Protein AF-A0A9P7EEB5-F1 (afdb_monomer_lite)

Foldseek 3Di:
DFWPPDPPRDDDDLVCLLVVCLVPQPIWAFDDPVPDTHTDHNVVSPRDADPDPVRDDDPPDDPPPPPPPDDDDDPDPDDDDPPPPDD

Radius of gyration: 17.3 Å; chains: 1; bounding box: 44×44×38 Å

Organism: NCBI:txid48587

Secondary str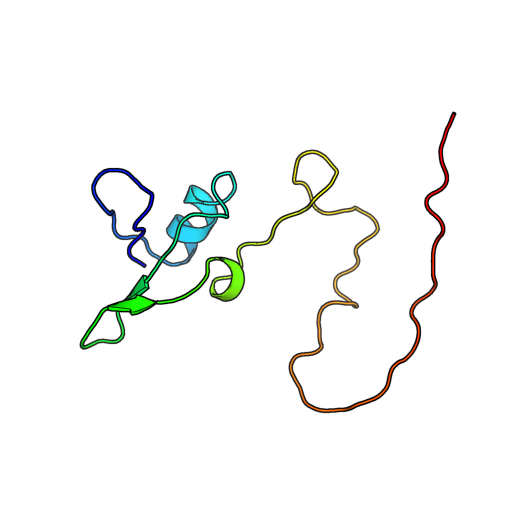ucture (DSSP, 8-state):
-EESSSTT--B--HHHHHHHTTT-TT--EEEE-SSSEEEE-SGGGT----SSGGGPPPTT--GGG----S-----------------

Structure (mmCIF, N/CA/C/O backbone):
data_AF-A0A9P7EEB5-F1
#
_entry.id   AF-A0A9P7EEB5-F1
#
loop_
_atom_site.group_PDB
_atom_site.id
_atom_site.type_symbol
_atom_site.label_atom_id
_atom_site.label_alt_id
_atom_site.label_comp_id
_atom_site.label_asym_id
_atom_site.label_entity_id
_atom_site.label_seq_id
_atom_site.pdbx_PDB_ins_code
_atom_site.Cartn_x
_atom_site.Cartn_y
_atom_site.Cartn_z
_atom_site.occupancy
_atom_site.B_iso_or_equiv
_atom_site.auth_seq_id
_atom_site.auth_comp_id
_atom_site.auth_asym_id
_atom_site.auth_atom_id
_atom_site.pdbx_PDB_model_num
ATOM 1 N N . TYR A 1 1 ? -8.129 1.257 2.482 1.00 97.44 1 TYR A N 1
ATOM 2 C CA . TYR A 1 1 ? -6.739 1.427 2.932 1.00 97.44 1 TYR A CA 1
ATOM 3 C C . TYR A 1 1 ? -6.425 2.896 3.043 1.00 97.44 1 TYR A C 1
ATOM 5 O O . TYR A 1 1 ? -6.750 3.631 2.122 1.00 97.44 1 TYR A O 1
ATOM 13 N N . ARG A 1 2 ? -5.844 3.320 4.160 1.00 98.38 2 ARG A N 1
ATOM 14 C CA . ARG A 1 2 ? -5.261 4.652 4.321 1.00 98.38 2 ARG A CA 1
ATOM 15 C C . ARG A 1 2 ? -3.774 4.550 4.026 1.00 98.38 2 ARG A C 1
ATOM 17 O O . ARG A 1 2 ? -3.141 3.627 4.526 1.00 98.38 2 ARG A O 1
ATOM 24 N N . CYS A 1 3 ? -3.235 5.459 3.225 1.00 98.31 3 CYS A N 1
ATOM 25 C CA . CYS A 1 3 ? -1.794 5.559 3.014 1.00 98.31 3 CYS A CA 1
ATOM 26 C C . CYS A 1 3 ? -1.215 6.690 3.861 1.00 98.31 3 CYS A C 1
ATOM 28 O O . CYS A 1 3 ? -1.771 7.779 3.862 1.00 98.31 3 CYS A O 1
ATOM 30 N N . HIS A 1 4 ? -0.093 6.442 4.532 1.00 97.50 4 HIS A N 1
ATOM 31 C CA . HIS A 1 4 ? 0.587 7.423 5.385 1.00 97.50 4 HIS A CA 1
ATOM 32 C C . HIS A 1 4 ? 1.744 8.149 4.675 1.00 97.50 4 HIS A C 1
ATOM 34 O O . HIS A 1 4 ? 2.313 9.087 5.221 1.00 97.50 4 HIS A O 1
ATOM 40 N N . GLY A 1 5 ? 2.120 7.706 3.467 1.00 96.56 5 GLY A N 1
ATOM 41 C CA . GLY A 1 5 ? 3.157 8.347 2.644 1.00 96.56 5 GLY A CA 1
ATOM 42 C C . GLY A 1 5 ? 2.608 9.299 1.578 1.00 96.56 5 GLY A C 1
ATOM 43 O O . GLY A 1 5 ? 3.301 10.215 1.144 1.00 96.56 5 GLY A O 1
ATOM 44 N N . CYS A 1 6 ? 1.356 9.112 1.149 1.00 97.12 6 CYS A N 1
ATOM 45 C CA . CYS A 1 6 ? 0.709 10.009 0.196 1.00 97.12 6 CYS A CA 1
ATOM 46 C C . CYS A 1 6 ? 0.306 11.325 0.868 1.00 97.12 6 CYS A C 1
ATOM 48 O O . CYS A 1 6 ? -0.187 11.335 1.998 1.00 97.12 6 CYS A O 1
ATOM 50 N N . MET A 1 7 ? 0.441 12.437 0.140 1.00 96.38 7 MET A N 1
ATOM 51 C CA . MET A 1 7 ? -0.017 13.737 0.632 1.00 96.38 7 MET A CA 1
ATOM 52 C C . MET A 1 7 ? -1.509 13.696 0.981 1.00 96.38 7 MET A C 1
ATOM 54 O O . MET A 1 7 ? -2.326 13.262 0.170 1.00 96.38 7 MET A O 1
ATOM 58 N N . GLY A 1 8 ? -1.853 14.174 2.178 1.00 95.12 8 GLY A N 1
ATOM 59 C CA . GLY A 1 8 ? -3.236 14.244 2.660 1.00 95.12 8 GLY A CA 1
ATOM 60 C C . GLY A 1 8 ? -3.815 12.928 3.184 1.00 95.12 8 GLY A C 1
ATOM 61 O O . GLY A 1 8 ? -5.016 12.868 3.419 1.00 95.12 8 GLY A O 1
ATOM 62 N N . GLU A 1 9 ? -2.993 11.888 3.353 1.00 96.00 9 GLU A N 1
ATOM 63 C CA . GLU A 1 9 ? -3.397 10.564 3.852 1.00 96.00 9 GLU A CA 1
ATOM 64 C C . GLU A 1 9 ? -4.695 9.990 3.229 1.00 96.00 9 GLU A C 1
ATOM 66 O O . GLU A 1 9 ? -5.636 9.620 3.944 1.00 96.00 9 GLU A O 1
ATOM 71 N N . PRO A 1 10 ? -4.787 9.908 1.888 1.00 97.44 10 PRO A N 1
ATOM 72 C CA . PRO A 1 10 ? -6.001 9.493 1.198 1.00 97.44 10 PRO A CA 1
ATOM 73 C C . PRO A 1 10 ? -6.432 8.059 1.533 1.00 97.44 10 PRO A C 1
ATOM 75 O O . PRO A 1 10 ? -5.629 7.181 1.876 1.00 97.44 10 PRO A O 1
ATOM 78 N N . LEU A 1 11 ? -7.736 7.819 1.366 1.00 98.00 11 LEU A N 1
ATOM 79 C CA . LEU A 1 11 ? -8.354 6.500 1.448 1.00 98.00 11 LEU A CA 1
ATOM 80 C C . LEU A 1 11 ? -8.539 5.897 0.052 1.00 98.00 11 LEU A C 1
ATOM 82 O O . LEU A 1 11 ? -9.054 6.539 -0.857 1.00 98.00 11 LEU A O 1
ATOM 86 N N . PHE A 1 12 ? -8.187 4.623 -0.080 1.00 97.88 12 PHE A N 1
ATOM 87 C CA . PHE A 1 12 ? -8.297 3.843 -1.310 1.00 97.88 12 PHE A CA 1
ATOM 88 C C . PHE A 1 12 ? -9.078 2.545 -1.084 1.00 97.88 12 PHE A C 1
ATOM 90 O O . PHE A 1 12 ? -8.985 1.932 -0.013 1.00 97.88 12 PHE A O 1
ATOM 97 N N . CYS A 1 13 ? -9.778 2.058 -2.112 1.00 97.69 13 CYS A N 1
ATOM 98 C CA . CYS A 1 13 ? -10.142 0.639 -2.185 1.00 97.69 13 CYS A CA 1
ATOM 99 C C . CYS A 1 13 ? -8.890 -0.221 -2.470 1.00 97.69 13 CYS A C 1
ATOM 101 O O . CYS A 1 13 ? -7.831 0.324 -2.780 1.00 97.69 13 CYS A O 1
ATOM 103 N N . THR A 1 14 ? -8.988 -1.553 -2.382 1.00 96.50 14 THR A N 1
ATOM 104 C CA . THR A 1 14 ? -7.849 -2.466 -2.623 1.00 96.50 14 THR A CA 1
ATOM 105 C C . THR A 1 14 ? -7.201 -2.233 -3.988 1.00 96.50 14 THR A C 1
ATOM 107 O O . THR A 1 14 ? -5.995 -2.023 -4.062 1.00 96.50 14 THR A O 1
ATOM 110 N N . HIS A 1 15 ? -8.003 -2.196 -5.059 1.00 96.69 15 HIS A N 1
ATOM 111 C CA . HIS A 1 15 ? -7.510 -2.007 -6.426 1.00 96.69 15 HIS A CA 1
ATOM 112 C C . HIS A 1 15 ? -6.813 -0.653 -6.603 1.00 96.69 15 HIS A C 1
ATOM 114 O O . HIS A 1 15 ? -5.649 -0.613 -6.988 1.00 96.69 15 HIS A O 1
ATOM 120 N N . CYS A 1 16 ? -7.476 0.451 -6.235 1.00 97.38 16 CYS A N 1
ATOM 121 C CA . CYS A 1 16 ? -6.877 1.783 -6.335 1.00 97.38 16 CYS A CA 1
ATOM 122 C C . CYS A 1 16 ? -5.614 1.909 -5.479 1.00 97.38 16 CYS A C 1
ATOM 124 O O . CYS A 1 16 ? -4.686 2.604 -5.874 1.00 97.38 16 CYS A O 1
ATOM 126 N N . CYS A 1 17 ? -5.557 1.235 -4.324 1.00 97.31 17 CYS A N 1
ATOM 127 C CA . CYS A 1 17 ? -4.369 1.232 -3.483 1.00 97.31 17 CYS A CA 1
ATOM 128 C C . CYS A 1 17 ? -3.202 0.540 -4.197 1.00 97.31 17 CYS A C 1
ATOM 130 O O . CYS A 1 17 ? -2.136 1.132 -4.287 1.00 97.31 17 CYS A O 1
ATOM 132 N N . ARG A 1 18 ? -3.397 -0.649 -4.776 1.00 95.81 18 ARG A N 1
ATOM 133 C CA . ARG A 1 18 ? -2.339 -1.334 -5.540 1.00 95.81 18 ARG A CA 1
ATOM 134 C C . ARG A 1 18 ? -1.845 -0.482 -6.708 1.00 95.81 18 ARG A C 1
ATOM 136 O O . ARG A 1 18 ? -0.652 -0.223 -6.809 1.00 95.81 18 ARG A O 1
ATOM 143 N N . THR A 1 19 ? -2.765 0.008 -7.540 1.00 94.44 19 THR A N 1
ATOM 144 C CA . THR A 1 19 ? -2.428 0.781 -8.742 1.00 94.44 19 THR A CA 1
ATOM 145 C C . THR A 1 19 ? -1.704 2.080 -8.397 1.00 94.44 19 THR A C 1
ATOM 147 O O . THR A 1 19 ? -0.702 2.406 -9.021 1.00 94.44 19 THR A O 1
ATOM 150 N N . ALA A 1 20 ? -2.166 2.811 -7.377 1.00 95.44 20 ALA A N 1
ATOM 151 C CA . ALA A 1 20 ? -1.538 4.067 -6.974 1.00 95.44 20 ALA A CA 1
ATOM 152 C C . ALA A 1 20 ? -0.134 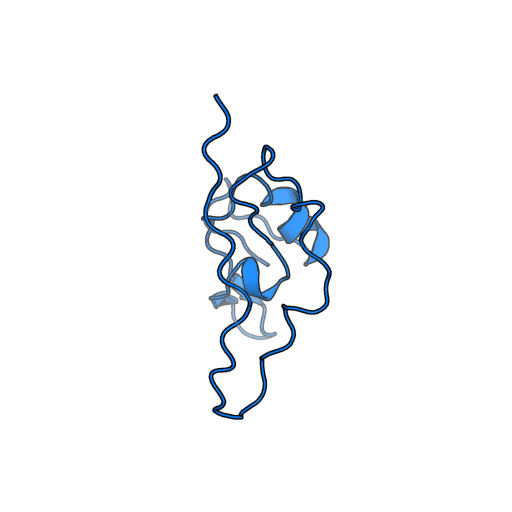3.879 -6.380 1.00 95.44 20 ALA A C 1
ATOM 154 O O . ALA A 1 20 ? 0.646 4.824 -6.392 1.00 95.44 20 ALA A O 1
ATOM 155 N N . HIS A 1 21 ? 0.189 2.693 -5.855 1.00 96.00 21 HIS A N 1
ATOM 156 C CA . HIS A 1 21 ? 1.459 2.430 -5.174 1.00 96.00 21 HIS A CA 1
ATOM 157 C C . HIS A 1 21 ? 2.419 1.540 -5.975 1.00 96.00 21 HIS A C 1
ATOM 159 O O . HIS A 1 21 ? 3.456 1.167 -5.431 1.00 96.00 21 HIS A O 1
ATOM 165 N N . SER A 1 22 ? 2.144 1.256 -7.255 1.00 92.00 22 SER A N 1
ATOM 166 C CA . SER A 1 22 ? 3.051 0.477 -8.118 1.00 92.00 22 SER A CA 1
ATOM 167 C C . SER A 1 22 ? 4.465 1.061 -8.176 1.00 92.00 22 SER A C 1
ATOM 169 O O . SER A 1 22 ? 5.443 0.336 -8.043 1.00 92.00 22 SER A O 1
ATOM 171 N N . CYS A 1 23 ? 4.575 2.388 -8.264 1.00 90.19 23 CYS A N 1
ATOM 172 C CA . CYS A 1 23 ? 5.857 3.100 -8.280 1.00 90.19 23 CYS A CA 1
ATOM 173 C C . CYS A 1 23 ? 6.309 3.603 -6.896 1.00 90.19 23 CYS A C 1
ATOM 175 O O . CYS A 1 23 ? 7.340 4.261 -6.788 1.00 90.19 23 CYS A O 1
ATOM 177 N N . MET A 1 24 ? 5.537 3.344 -5.835 1.00 93.75 24 MET A N 1
ATOM 178 C CA . MET A 1 24 ? 5.818 3.799 -4.462 1.00 93.75 24 MET A CA 1
ATOM 179 C C . MET A 1 24 ? 5.633 2.650 -3.451 1.00 93.75 24 MET A C 1
ATOM 181 O O . MET A 1 24 ? 4.854 2.776 -2.500 1.00 93.75 24 MET A O 1
ATOM 185 N N . PRO A 1 25 ? 6.351 1.523 -3.613 1.00 92.62 25 PRO A N 1
ATOM 186 C CA . PRO A 1 25 ? 6.096 0.300 -2.849 1.00 92.62 25 PRO A CA 1
ATOM 187 C C . PRO A 1 25 ? 6.462 0.386 -1.359 1.00 92.62 25 PRO A C 1
ATOM 189 O O . PRO A 1 25 ? 6.129 -0.509 -0.586 1.00 92.62 25 PRO A O 1
ATOM 192 N N . LEU A 1 26 ? 7.158 1.448 -0.941 1.00 94.50 26 LEU A N 1
ATOM 193 C CA . LEU A 1 26 ? 7.622 1.637 0.438 1.00 94.50 26 LEU A CA 1
ATOM 194 C C . LEU A 1 26 ? 6.660 2.471 1.297 1.00 94.50 26 LEU A C 1
ATOM 196 O O . LEU A 1 26 ? 6.911 2.681 2.485 1.00 94.50 26 LEU A O 1
ATOM 200 N N . HIS A 1 27 ? 5.556 2.959 0.728 1.00 96.69 27 HIS A N 1
ATOM 201 C CA . HIS A 1 27 ? 4.540 3.658 1.506 1.00 96.69 27 HIS A CA 1
ATOM 202 C C . HIS A 1 27 ? 3.858 2.712 2.500 1.00 96.69 27 HIS A C 1
ATOM 204 O O . HIS A 1 27 ? 3.432 1.608 2.161 1.00 96.69 27 HIS A O 1
ATOM 210 N N . ARG A 1 28 ? 3.717 3.171 3.747 1.00 97.38 28 ARG A N 1
ATOM 211 C CA . ARG A 1 28 ? 2.999 2.430 4.790 1.00 97.38 28 ARG A CA 1
ATOM 212 C C . ARG A 1 28 ? 1.502 2.642 4.632 1.00 97.38 28 ARG A C 1
ATOM 214 O O . ARG A 1 28 ? 1.051 3.770 4.410 1.00 97.38 28 ARG A O 1
ATOM 221 N N . ILE A 1 29 ? 0.741 1.565 4.794 1.00 98.44 29 ILE A N 1
ATOM 222 C CA . ILE A 1 29 ? -0.714 1.594 4.703 1.00 98.44 29 ILE A CA 1
ATOM 223 C C . ILE A 1 29 ? -1.360 0.968 5.938 1.00 98.44 29 ILE A C 1
ATOM 225 O O . ILE A 1 29 ? -0.780 0.121 6.615 1.00 98.44 29 ILE A O 1
ATOM 229 N N . SER A 1 30 ? -2.601 1.354 6.199 1.00 98.56 30 SER A N 1
ATOM 230 C CA . SER A 1 30 ? -3.449 0.731 7.209 1.00 98.56 30 SER A CA 1
ATOM 231 C C . SER A 1 30 ? -4.820 0.370 6.634 1.00 98.56 30 SER A C 1
ATOM 233 O O . SER A 1 30 ? -5.338 1.009 5.709 1.00 98.56 30 SER A O 1
ATOM 235 N N . GLN A 1 31 ? -5.419 -0.698 7.155 1.00 98.25 31 GLN A N 1
ATOM 236 C CA . GLN A 1 31 ? -6.753 -1.165 6.787 1.00 98.25 31 GLN A CA 1
ATOM 237 C C . GLN A 1 31 ? -7.746 -0.845 7.900 1.00 98.25 31 GLN A C 1
ATOM 239 O O . GLN A 1 31 ? -7.452 -1.051 9.075 1.00 98.25 31 GLN A O 1
ATOM 244 N N . TRP A 1 32 ? -8.932 -0.365 7.524 1.00 97.50 32 TRP A N 1
ATOM 245 C CA . TRP A 1 32 ? -10.043 -0.225 8.459 1.00 97.50 32 TRP A CA 1
ATOM 246 C C . TRP A 1 32 ? -10.579 -1.607 8.836 1.00 97.50 32 TRP A C 1
ATOM 248 O O . TRP A 1 32 ? -10.958 -2.373 7.950 1.00 97.50 32 TRP A O 1
ATOM 258 N N . THR A 1 33 ? -10.613 -1.918 10.130 1.00 96.62 33 THR A N 1
ATOM 259 C CA . THR A 1 33 ? -11.106 -3.203 10.654 1.00 96.62 33 THR A CA 1
ATOM 260 C C . THR A 1 33 ? -12.614 -3.220 10.902 1.00 96.62 33 THR A C 1
ATOM 262 O O . THR A 1 33 ? -13.168 -4.279 11.166 1.00 96.62 33 THR A O 1
ATOM 265 N N . GLY A 1 34 ? -13.278 -2.061 10.838 1.00 97.31 34 GLY A N 1
ATOM 266 C CA . GLY A 1 34 ? -14.628 -1.854 11.376 1.00 97.31 34 GLY A CA 1
ATOM 267 C C . GLY A 1 34 ? -14.626 -0.961 12.619 1.00 97.31 34 GLY A C 1
ATOM 268 O O . GLY A 1 34 ? -15.593 -0.240 12.843 1.00 97.31 34 GLY A O 1
ATOM 269 N N . GLU A 1 35 ? -13.515 -0.948 13.360 1.00 97.81 35 GLU A N 1
ATOM 270 C CA . GLU A 1 35 ? -13.368 -0.211 14.624 1.00 97.81 35 GLU A CA 1
ATOM 271 C C . GLU A 1 35 ? -12.164 0.738 14.627 1.00 97.81 35 GLU A C 1
ATOM 273 O O . GLU A 1 35 ? -12.243 1.849 15.150 1.00 97.81 35 GLU A O 1
ATOM 278 N N . PHE A 1 36 ? -11.039 0.317 14.041 1.00 97.62 36 PHE A N 1
ATOM 279 C CA . PHE A 1 36 ? -9.809 1.105 13.988 1.00 97.62 36 PHE A CA 1
ATOM 280 C C . PHE A 1 36 ? -9.002 0.817 12.717 1.00 97.62 36 PHE A C 1
ATOM 282 O O . PHE A 1 36 ? -9.281 -0.114 11.960 1.00 97.62 36 PHE A O 1
ATOM 289 N N . PHE A 1 37 ? -7.984 1.640 12.463 1.00 98.00 37 PHE A N 1
ATOM 290 C CA . PHE A 1 37 ? -7.011 1.388 11.403 1.00 98.00 37 PHE A CA 1
ATOM 291 C C . PHE A 1 37 ? -5.874 0.520 11.940 1.00 98.00 37 PHE A C 1
ATOM 293 O O . PHE A 1 37 ? -5.188 0.908 12.882 1.00 98.00 37 PHE A O 1
ATOM 300 N N . LYS A 1 38 ? -5.677 -0.651 11.333 1.00 98.31 38 LYS A N 1
ATOM 301 C CA . LYS A 1 38 ? -4.583 -1.572 11.650 1.00 98.31 38 LYS A CA 1
ATOM 302 C C . LYS A 1 38 ? -3.526 -1.531 10.552 1.00 98.31 38 LYS A C 1
ATOM 304 O O . LYS A 1 38 ? -3.873 -1.586 9.371 1.00 98.31 38 LYS A O 1
ATOM 309 N N . ASP A 1 39 ? -2.256 -1.479 10.942 1.00 98.06 39 ASP A N 1
ATOM 310 C CA . ASP A 1 39 ? -1.120 -1.552 10.021 1.00 98.06 39 ASP A CA 1
ATOM 311 C C . ASP A 1 39 ? -1.189 -2.802 9.136 1.00 98.06 39 ASP A C 1
ATOM 313 O O . ASP A 1 39 ? -1.488 -3.913 9.588 1.00 98.06 39 ASP A O 1
ATOM 317 N N . THR A 1 40 ? -0.882 -2.618 7.856 1.00 97.44 40 THR A N 1
ATOM 318 C CA . THR A 1 40 ? -0.742 -3.698 6.880 1.00 97.44 40 THR A CA 1
ATOM 319 C C . THR A 1 40 ? 0.309 -3.324 5.832 1.00 97.44 40 THR A C 1
ATOM 321 O O . THR A 1 40 ? 0.853 -2.220 5.843 1.00 97.44 40 THR A O 1
ATOM 324 N N . SER A 1 41 ? 0.640 -4.253 4.942 1.00 95.75 41 SER A N 1
ATOM 325 C CA . SER A 1 41 ? 1.604 -4.031 3.866 1.00 95.75 41 SER A CA 1
ATOM 326 C C . SER A 1 41 ? 0.917 -3.993 2.508 1.00 95.75 41 SER A C 1
ATOM 328 O O . SER A 1 41 ? -0.139 -4.594 2.304 1.00 95.75 41 SER A O 1
ATOM 330 N N . LEU A 1 42 ? 1.557 -3.317 1.556 1.00 96.69 42 LEU A N 1
ATOM 331 C CA . LEU A 1 42 ? 1.148 -3.343 0.155 1.00 96.69 42 LEU A CA 1
ATOM 332 C C . LEU A 1 42 ? 1.211 -4.770 -0.431 1.00 96.69 42 LEU A C 1
ATOM 334 O O . LEU A 1 42 ? 0.343 -5.152 -1.209 1.00 96.69 42 LEU A O 1
ATOM 338 N N . THR A 1 43 ? 2.156 -5.600 0.021 1.00 94.44 43 THR A N 1
ATOM 339 C CA . THR A 1 43 ? 2.253 -7.015 -0.383 1.00 94.44 43 THR A CA 1
ATOM 340 C C . THR A 1 43 ? 1.034 -7.838 0.036 1.00 94.44 43 THR A C 1
ATOM 342 O O . THR A 1 43 ? 0.518 -8.610 -0.762 1.00 94.44 43 THR A O 1
ATOM 345 N N . LYS A 1 44 ? 0.478 -7.607 1.236 1.00 94.62 44 LYS A N 1
ATOM 346 C CA . LYS A 1 44 ? -0.743 -8.288 1.717 1.00 94.62 44 LYS A CA 1
ATOM 347 C C . LYS A 1 44 ? -1.990 -7.968 0.900 1.00 94.62 44 LYS A C 1
ATOM 349 O O . LYS A 1 44 ? -2.995 -8.658 1.026 1.00 94.62 44 LYS A O 1
ATOM 354 N N . ILE A 1 45 ? -1.948 -6.904 0.104 1.00 94.69 45 ILE A N 1
ATOM 355 C CA . ILE A 1 45 ? -3.028 -6.544 -0.812 1.00 94.69 45 ILE A CA 1
ATOM 356 C C . ILE A 1 45 ? -2.671 -6.850 -2.268 1.00 94.69 45 ILE A C 1
ATOM 358 O O . ILE A 1 45 ? -3.383 -6.400 -3.158 1.00 94.69 45 ILE A O 1
ATOM 362 N N . GLY A 1 46 ? -1.597 -7.608 -2.511 1.00 93.88 46 GLY A N 1
ATOM 363 C CA . GLY A 1 46 ? -1.182 -8.067 -3.834 1.00 93.88 46 GLY A CA 1
ATOM 364 C C . GLY A 1 46 ? -0.345 -7.062 -4.622 1.00 93.88 46 GLY A C 1
ATOM 365 O O . GLY A 1 46 ? -0.393 -7.075 -5.851 1.00 93.88 46 GLY A O 1
ATOM 366 N N . LEU A 1 47 ? 0.349 -6.121 -3.974 1.00 93.62 47 LEU A N 1
ATOM 367 C CA . LEU A 1 47 ? 1.398 -5.379 -4.672 1.00 93.62 47 LEU A CA 1
ATOM 368 C C . LEU A 1 47 ? 2.652 -6.249 -4.774 1.00 93.62 47 LEU A C 1
ATOM 370 O O . LEU A 1 47 ? 3.221 -6.638 -3.754 1.00 93.62 47 LEU A O 1
ATOM 374 N N . GLU A 1 48 ? 3.092 -6.478 -6.003 1.00 90.94 48 GLU A N 1
ATOM 375 C CA . GLU A 1 48 ? 4.327 -7.180 -6.330 1.00 90.94 48 GLU A CA 1
ATOM 376 C C . GLU A 1 48 ? 5.375 -6.182 -6.821 1.00 90.94 48 GLU A C 1
ATOM 378 O O . GLU A 1 48 ? 5.049 -5.159 -7.425 1.00 90.94 48 GLU A O 1
ATOM 383 N N . ILE A 1 49 ? 6.642 -6.464 -6.518 1.00 88.00 49 ILE A N 1
ATOM 384 C CA . ILE A 1 49 ? 7.781 -5.649 -6.939 1.00 88.00 49 ILE A CA 1
ATOM 385 C C . ILE A 1 49 ? 8.685 -6.546 -7.772 1.00 88.00 49 ILE A C 1
ATOM 387 O O . ILE A 1 49 ? 9.296 -7.475 -7.243 1.00 88.00 49 ILE A O 1
ATOM 391 N N . HIS A 1 50 ? 8.805 -6.250 -9.060 1.00 88.44 50 HIS A N 1
ATOM 392 C CA . HIS A 1 50 ? 9.741 -6.942 -9.936 1.00 88.44 50 HIS A CA 1
ATOM 393 C C . HIS A 1 50 ? 11.059 -6.158 -9.983 1.00 88.44 50 HIS A C 1
ATOM 395 O O . HIS A 1 50 ? 11.093 -4.986 -10.353 1.00 88.44 50 HIS A O 1
ATOM 401 N N . LEU A 1 51 ? 12.159 -6.795 -9.567 1.00 86.69 51 LEU A N 1
ATOM 402 C CA . LEU A 1 51 ? 13.478 -6.153 -9.434 1.00 86.69 51 LEU A CA 1
ATOM 403 C C . LEU A 1 51 ? 14.246 -6.022 -10.766 1.00 86.69 51 LEU A C 1
ATOM 405 O O . LEU A 1 51 ? 15.353 -5.491 -10.788 1.00 86.69 51 LEU A O 1
ATOM 409 N N . GLY A 1 52 ? 13.669 -6.503 -11.868 1.00 85.12 52 GLY A N 1
ATOM 410 C CA . GLY A 1 52 ? 14.230 -6.454 -13.219 1.00 85.12 52 GLY A CA 1
ATOM 411 C C . GLY A 1 52 ? 13.200 -5.968 -14.241 1.00 85.12 52 GLY A C 1
ATOM 412 O O . GLY A 1 52 ? 12.095 -5.586 -13.873 1.00 85.12 52 GLY A O 1
ATOM 413 N N . HIS A 1 53 ? 13.571 -5.957 -15.526 1.00 87.25 53 HIS A N 1
ATOM 414 C CA . HIS A 1 53 ? 12.677 -5.628 -16.655 1.00 87.25 53 HIS A CA 1
ATOM 415 C C . HIS A 1 53 ? 11.873 -4.327 -16.486 1.00 87.25 53 HIS A C 1
ATOM 417 O O . HIS A 1 53 ? 10.706 -4.259 -16.851 1.00 87.25 53 HIS A O 1
ATOM 423 N N . ALA A 1 54 ? 12.493 -3.293 -15.907 1.00 85.81 54 ALA A N 1
ATOM 424 C CA . ALA A 1 54 ? 11.842 -2.011 -15.619 1.00 85.81 54 ALA A CA 1
ATOM 425 C C . ALA A 1 54 ? 10.556 -2.124 -14.770 1.00 85.81 54 ALA A C 1
ATOM 427 O O . ALA A 1 54 ? 9.685 -1.262 -14.852 1.00 85.81 54 ALA A O 1
ATOM 428 N N . GLY A 1 55 ? 10.462 -3.158 -13.929 1.00 83.81 55 GLY A N 1
ATOM 429 C CA . GLY A 1 55 ? 9.297 -3.413 -13.087 1.00 83.81 55 GLY A CA 1
ATOM 430 C C . GLY A 1 55 ? 8.277 -4.370 -13.700 1.00 83.81 55 GLY A C 1
ATOM 431 O O . GLY A 1 55 ? 7.277 -4.637 -13.046 1.00 83.81 55 GLY A O 1
ATOM 432 N N . GLU A 1 56 ? 8.522 -4.916 -14.893 1.00 85.50 56 GLU A N 1
ATOM 433 C CA . GLU A 1 56 ? 7.665 -5.944 -15.488 1.00 85.50 56 GLU A CA 1
ATOM 434 C C . GLU A 1 56 ? 7.980 -7.350 -14.940 1.00 85.50 56 GLU A C 1
ATOM 436 O O . GLU A 1 56 ? 9.132 -7.648 -14.584 1.00 85.50 56 GLU A O 1
ATOM 441 N N . PRO A 1 57 ? 6.983 -8.255 -14.913 1.00 86.25 57 PRO A N 1
ATOM 442 C CA . PRO A 1 57 ? 7.205 -9.659 -14.595 1.00 86.25 57 PRO A CA 1
ATOM 443 C C .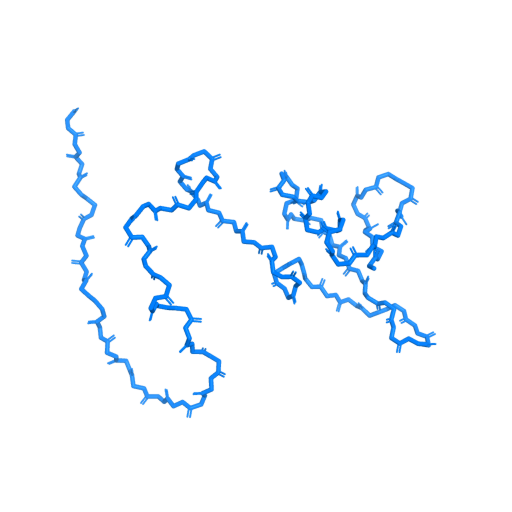 PRO A 1 57 ? 8.283 -10.283 -15.489 1.00 86.25 57 PRO A C 1
ATOM 445 O O . PRO A 1 57 ? 8.360 -10.020 -16.691 1.00 86.25 57 PRO A O 1
ATOM 448 N N . CYS A 1 58 ? 9.125 -11.146 -14.915 1.00 88.19 58 CYS A N 1
ATOM 449 C CA . CYS A 1 58 ? 10.075 -11.918 -15.713 1.00 88.19 58 CYS A CA 1
ATOM 450 C C . CYS A 1 58 ? 9.309 -12.905 -16.615 1.00 88.19 58 CYS A C 1
ATOM 452 O O . CYS A 1 58 ? 8.523 -13.685 -16.082 1.00 88.19 58 CYS A O 1
ATOM 454 N N . PRO A 1 59 ? 9.564 -12.955 -17.938 1.00 86.31 59 PRO A N 1
ATOM 455 C CA . PRO A 1 59 ? 8.888 -13.900 -18.835 1.00 86.31 59 PRO A CA 1
ATOM 456 C C . PRO A 1 59 ? 9.121 -15.375 -18.481 1.00 86.31 59 PRO A C 1
ATOM 458 O O . PRO A 1 59 ? 8.336 -16.234 -18.867 1.00 86.31 59 PRO A O 1
ATOM 461 N N . GLY A 1 60 ? 10.217 -15.669 -17.774 1.00 85.75 60 GLY A N 1
ATOM 462 C CA . GLY A 1 60 ? 10.535 -17.005 -17.273 1.00 85.75 60 GLY A CA 1
ATOM 463 C C . GLY A 1 60 ? 9.907 -17.337 -15.917 1.00 85.75 60 GLY A C 1
ATOM 464 O O . GLY A 1 60 ? 10.033 -18.474 -15.476 1.00 85.75 60 GLY A O 1
ATOM 465 N N . LEU A 1 61 ? 9.258 -16.376 -15.244 1.00 77.69 61 LEU A N 1
ATOM 466 C CA . LEU A 1 61 ? 8.506 -16.642 -14.019 1.00 77.69 61 LEU A CA 1
ATOM 467 C C . LEU A 1 61 ? 7.144 -17.224 -14.416 1.00 77.69 61 LEU A C 1
ATOM 469 O O . LEU A 1 61 ? 6.227 -16.499 -14.795 1.00 77.69 61 LEU A O 1
ATOM 473 N N . THR A 1 62 ? 7.015 -18.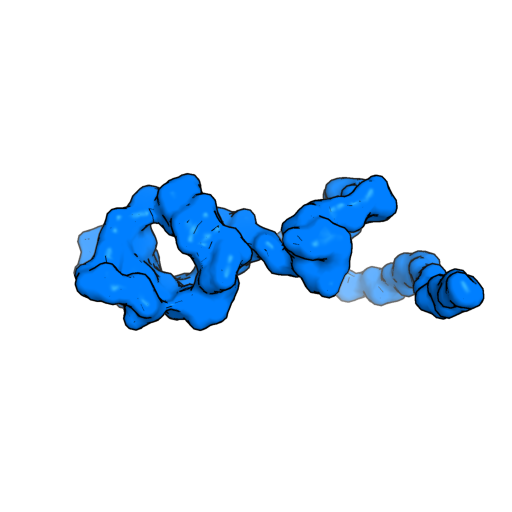544 -14.358 1.00 71.94 62 THR A N 1
ATOM 474 C CA . THR A 1 62 ? 5.708 -19.201 -14.417 1.00 71.94 62 THR A CA 1
ATOM 475 C C . THR A 1 62 ? 5.104 -19.237 -13.014 1.00 71.94 62 THR A C 1
ATOM 477 O O .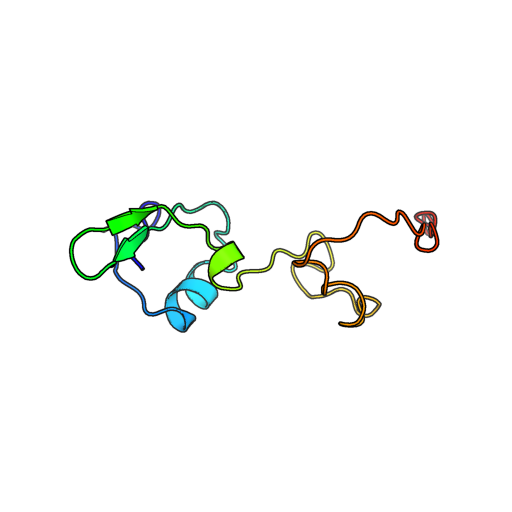 THR A 1 62 ? 5.821 -19.453 -12.039 1.00 71.94 62 THR A O 1
ATOM 480 N N . ASP A 1 63 ? 3.785 -19.068 -12.913 1.00 61.59 63 ASP A N 1
ATOM 481 C CA . ASP A 1 63 ? 2.994 -18.969 -11.665 1.00 61.59 63 ASP A CA 1
ATOM 482 C C . ASP A 1 63 ? 3.062 -20.227 -10.755 1.00 61.59 63 ASP A C 1
ATOM 484 O O . ASP A 1 63 ? 2.420 -20.325 -9.714 1.00 61.59 63 ASP A O 1
ATOM 488 N N . GLU A 1 64 ? 3.859 -21.226 -11.136 1.00 58.72 64 GLU A N 1
ATOM 489 C CA . GLU A 1 64 ? 4.010 -22.498 -10.429 1.00 58.72 64 GLU A CA 1
ATOM 490 C C . GLU A 1 64 ? 4.878 -22.404 -9.159 1.00 58.72 64 GLU A C 1
ATOM 492 O O . GLU A 1 64 ? 4.921 -23.358 -8.387 1.00 58.72 64 GLU A O 1
ATOM 497 N N . TRP A 1 65 ? 5.572 -21.285 -8.911 1.00 60.19 65 TRP A N 1
ATOM 498 C CA . TRP A 1 65 ? 6.562 -21.170 -7.822 1.00 60.19 65 TRP A CA 1
ATOM 499 C C . TRP A 1 65 ? 6.130 -20.328 -6.610 1.00 60.19 65 TRP A C 1
ATOM 501 O O . TRP A 1 65 ? 6.910 -20.191 -5.672 1.00 60.19 65 TRP A O 1
ATOM 511 N N . TYR A 1 66 ? 4.910 -19.781 -6.587 1.00 53.78 66 TYR A N 1
ATOM 512 C CA . TYR A 1 66 ? 4.436 -18.884 -5.515 1.00 53.78 66 TYR A CA 1
ATOM 513 C C . TYR A 1 66 ? 3.305 -19.467 -4.646 1.00 53.78 66 TYR A C 1
ATOM 515 O O . TYR A 1 66 ? 2.522 -18.726 -4.061 1.00 53.78 66 TYR A O 1
ATOM 523 N N . ASN A 1 67 ? 3.227 -20.794 -4.515 1.00 47.38 67 ASN A N 1
ATOM 524 C CA . ASN A 1 67 ? 2.292 -21.463 -3.602 1.00 47.38 67 ASN A CA 1
ATOM 525 C C . ASN A 1 67 ? 3.037 -22.151 -2.450 1.00 47.38 67 ASN A C 1
ATOM 527 O O . ASN A 1 67 ? 3.149 -23.371 -2.432 1.00 47.38 67 ASN A O 1
ATOM 531 N N . THR A 1 68 ? 3.531 -21.389 -1.474 1.00 50.94 68 THR A N 1
ATOM 532 C CA . THR A 1 68 ? 3.887 -21.945 -0.155 1.00 50.94 68 THR A CA 1
ATOM 533 C C . THR A 1 68 ? 3.548 -20.948 0.943 1.00 50.94 68 THR A C 1
ATOM 535 O O . THR A 1 68 ? 4.432 -20.339 1.537 1.00 50.94 68 THR A O 1
ATOM 538 N N . ASP A 1 69 ? 2.254 -20.818 1.211 1.00 52.75 69 ASP A N 1
ATOM 539 C CA . ASP A 1 69 ? 1.744 -20.459 2.531 1.00 52.75 69 ASP A CA 1
ATOM 540 C C . ASP A 1 69 ? 0.897 -21.642 3.021 1.00 52.75 69 ASP A C 1
ATOM 542 O O . ASP A 1 69 ? -0.317 -21.542 3.021 1.00 52.75 69 ASP A O 1
ATOM 546 N N . ASP A 1 70 ? 1.522 -22.781 3.342 1.00 54.03 70 ASP A N 1
ATOM 547 C CA . ASP A 1 70 ? 0.974 -23.794 4.261 1.00 54.03 70 ASP A CA 1
ATOM 548 C C . ASP A 1 70 ? 2.060 -24.845 4.583 1.00 54.03 70 ASP A C 1
ATOM 550 O O . ASP A 1 70 ? 2.403 -25.702 3.777 1.00 54.03 70 ASP A O 1
ATOM 554 N N . GLU A 1 71 ? 2.659 -24.697 5.765 1.00 53.38 71 GLU A N 1
ATOM 555 C CA . GLU A 1 71 ? 3.007 -25.780 6.698 1.00 53.38 71 GLU A CA 1
ATOM 556 C C . GLU A 1 71 ? 3.493 -27.142 6.138 1.00 53.38 71 GLU A C 1
ATOM 558 O O . GLU A 1 71 ? 2.916 -28.173 6.464 1.00 53.38 71 GLU A O 1
ATOM 563 N N . ASP A 1 72 ? 4.613 -27.201 5.407 1.00 42.72 72 ASP A N 1
ATOM 564 C CA . ASP A 1 72 ? 5.519 -28.355 5.542 1.00 42.72 72 ASP A CA 1
ATOM 565 C C . ASP A 1 72 ? 6.966 -28.036 5.140 1.00 42.72 72 ASP A C 1
ATOM 567 O O . ASP A 1 72 ? 7.268 -27.365 4.152 1.00 42.72 72 ASP A O 1
ATOM 571 N N . ASN A 1 73 ? 7.881 -28.538 5.954 1.00 52.47 73 ASN A N 1
ATOM 572 C CA . ASN A 1 73 ? 9.318 -28.457 5.788 1.00 52.47 73 ASN A CA 1
ATOM 573 C C . ASN A 1 73 ? 9.774 -29.494 4.755 1.00 52.47 73 ASN A C 1
ATOM 575 O O . ASN A 1 73 ? 9.991 -30.655 5.097 1.00 52.47 73 ASN A O 1
ATOM 579 N N . HIS A 1 74 ? 10.021 -29.073 3.515 1.00 40.44 74 HIS A N 1
ATOM 580 C CA . HIS A 1 74 ? 10.948 -29.801 2.652 1.00 40.44 74 HIS A CA 1
ATOM 581 C C . HIS A 1 74 ? 11.654 -28.843 1.689 1.00 40.44 74 HIS A C 1
ATOM 583 O O . HIS A 1 74 ? 11.112 -28.446 0.659 1.00 40.44 74 HIS A O 1
ATOM 589 N N . LEU A 1 75 ? 12.892 -28.473 2.031 1.00 50.97 75 LEU A N 1
ATOM 590 C CA . LEU A 1 75 ? 13.825 -27.841 1.101 1.00 50.97 75 LEU A CA 1
ATOM 591 C C . LEU A 1 75 ? 14.015 -28.785 -0.095 1.00 50.97 75 LEU A C 1
ATOM 593 O O . LEU A 1 75 ? 14.790 -29.736 -0.027 1.00 50.97 75 LEU A O 1
ATOM 597 N N . THR A 1 76 ? 13.287 -28.549 -1.184 1.00 42.00 76 THR A N 1
ATOM 598 C CA . THR A 1 76 ? 13.676 -29.068 -2.494 1.00 42.00 76 THR A CA 1
ATOM 599 C C . THR A 1 76 ? 14.276 -27.916 -3.269 1.00 42.00 76 THR A C 1
ATOM 601 O O . THR A 1 76 ? 13.648 -26.896 -3.539 1.00 42.00 76 THR A O 1
ATOM 604 N N . GLU A 1 77 ? 15.568 -28.061 -3.504 1.00 46.25 77 GLU A N 1
ATOM 605 C CA . GLU A 1 77 ? 16.418 -27.114 -4.191 1.00 46.25 77 GLU A CA 1
ATOM 606 C C . GLU A 1 77 ? 15.914 -26.977 -5.633 1.00 46.25 77 GLU A C 1
ATOM 608 O O . GLU A 1 77 ? 16.100 -27.868 -6.462 1.00 46.25 77 GLU A O 1
ATOM 613 N N . GLY A 1 78 ? 15.216 -25.876 -5.925 1.0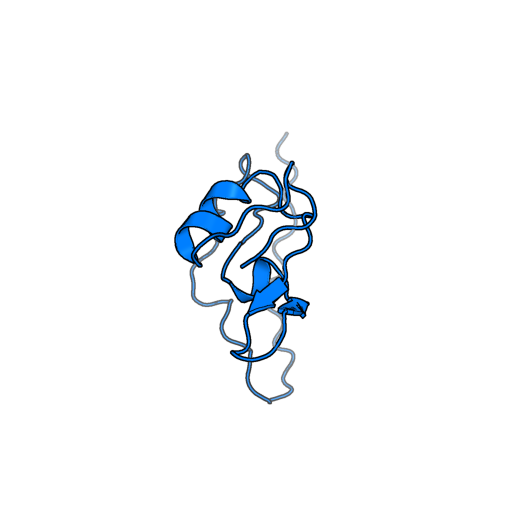0 51.78 78 GLY A N 1
ATOM 614 C CA . GLY A 1 78 ? 14.917 -25.493 -7.301 1.00 51.78 78 GLY A CA 1
ATOM 615 C C . GLY A 1 78 ? 16.222 -25.271 -8.086 1.00 51.78 78 GLY A C 1
ATOM 616 O O . GLY A 1 78 ? 17.244 -24.939 -7.476 1.00 51.78 78 GLY A O 1
ATOM 617 N N . PRO A 1 79 ? 16.238 -25.456 -9.421 1.00 44.34 79 PRO A N 1
ATOM 618 C CA . PRO A 1 79 ? 17.474 -25.422 -10.192 1.00 44.34 79 PRO A CA 1
ATOM 619 C C . PRO A 1 79 ? 18.149 -24.056 -10.073 1.00 44.34 79 PRO A C 1
ATOM 621 O O . PRO A 1 79 ? 17.621 -23.040 -10.524 1.00 44.34 79 PRO A O 1
ATOM 624 N N . TRP A 1 80 ? 19.337 -24.038 -9.475 1.00 53.44 80 TRP A N 1
ATOM 625 C CA . TRP A 1 80 ? 20.208 -22.872 -9.464 1.00 53.44 80 TRP A CA 1
ATOM 626 C C . TRP A 1 80 ? 20.587 -22.560 -10.917 1.00 53.44 80 TRP A C 1
ATOM 628 O O . TRP A 1 80 ? 21.373 -23.290 -11.519 1.00 53.44 80 TRP A O 1
ATOM 638 N N . VAL A 1 81 ? 20.005 -21.514 -11.509 1.00 50.09 81 VAL A N 1
ATOM 639 C CA . VAL A 1 81 ? 20.433 -21.019 -12.824 1.00 50.09 81 VAL A CA 1
ATOM 640 C C . VAL A 1 81 ? 21.472 -19.929 -12.567 1.00 50.09 81 VAL A C 1
ATOM 642 O O . VAL A 1 81 ? 21.116 -18.884 -12.016 1.00 50.09 81 VAL A O 1
ATOM 645 N N . PRO A 1 82 ? 22.759 -20.138 -12.902 1.00 40.88 82 PRO A N 1
ATOM 646 C CA . PRO A 1 82 ? 23.754 -19.088 -12.769 1.00 40.88 82 PRO A CA 1
ATOM 647 C C . PRO A 1 82 ? 23.351 -17.896 -13.634 1.00 40.88 82 PRO A C 1
ATOM 649 O O . PRO A 1 82 ? 22.945 -18.077 -14.782 1.00 40.88 82 PRO A O 1
ATOM 652 N N . LEU A 1 83 ? 23.499 -16.686 -13.090 1.00 51.28 83 LEU A N 1
ATOM 653 C CA . LEU A 1 83 ? 23.451 -15.453 -13.870 1.00 51.28 83 LEU A CA 1
ATOM 654 C C . LEU A 1 83 ? 24.512 -15.563 -14.970 1.00 51.28 83 LEU A C 1
ATOM 656 O O . LEU A 1 83 ? 25.708 -15.424 -14.706 1.00 51.28 83 LEU A O 1
ATOM 660 N N . VAL A 1 84 ? 24.085 -15.879 -16.191 1.00 51.72 84 VAL A N 1
ATOM 661 C CA . VAL A 1 84 ? 24.946 -15.748 -17.360 1.00 51.72 84 VAL A CA 1
ATOM 662 C C . VAL A 1 84 ? 25.179 -14.254 -17.548 1.00 51.72 84 VAL A C 1
ATOM 664 O O . VAL A 1 84 ? 24.259 -13.487 -17.817 1.00 51.72 84 VAL A O 1
ATOM 667 N N . ASN A 1 85 ? 26.411 -13.821 -17.292 1.00 44.88 85 ASN A N 1
ATOM 668 C CA . ASN A 1 85 ? 26.868 -12.509 -17.720 1.00 44.88 85 ASN A CA 1
ATOM 669 C C . ASN A 1 85 ? 26.964 -12.567 -19.246 1.00 44.88 85 ASN A C 1
ATOM 671 O O . ASN A 1 85 ? 27.905 -13.167 -19.769 1.00 44.88 85 ASN A O 1
ATOM 675 N N . ASP A 1 86 ? 25.982 -11.998 -19.940 1.00 38.44 86 ASP A N 1
ATOM 676 C CA . ASP A 1 86 ? 26.085 -11.783 -21.381 1.00 38.44 86 ASP A CA 1
ATOM 677 C C . ASP A 1 86 ? 27.050 -10.610 -21.680 1.00 38.44 86 ASP A C 1
ATOM 679 O O . ASP A 1 86 ? 27.132 -9.673 -20.877 1.00 38.44 86 ASP A O 1
ATOM 683 N N . PRO A 1 87 ? 27.829 -10.696 -22.778 1.00 50.38 87 PRO A N 1
ATOM 684 C CA . PRO A 1 87 ? 28.972 -9.826 -23.082 1.00 50.38 87 PRO A CA 1
ATOM 685 C C . PRO A 1 87 ? 28.629 -8.383 -23.476 1.00 50.38 87 PRO A C 1
ATOM 687 O O . PRO A 1 87 ? 27.536 -8.142 -24.038 1.00 50.38 87 PRO A O 1
#

Sequence (87 aa):
YRCHGCMGEPLFCTHCCRTAHSCMPLHRISQWTGEFFKDTSLTKIGLEIHLGHAGEPCPGLTDEWYNTDDEDNHLTEGPWVPLVNDP

pLDDT: mean 81.04, std 20.63, range [38.44, 98.56]